Protein AF-A0A3D5NS32-F1 (afdb_monomer)

pLDDT: mean 73.92, std 14.15, range [45.28, 94.0]

Radius of gyration: 27.06 Å; Cα contacts (8 Å, |Δi|>4): 92; chains: 1; bounding box: 46×28×88 Å

Mean predicted aligned error: 14.46 Å

Sequence (117 aa):
MMKKVMVFLLILLFLTPEFLMVSANSAPFIWVNYPSSSMMAIDSDTDIEVLKEDLHFDFSQQTEESFSLGARASAKYEMKNTGDEAEVSSMVFPFFKKMWGEGSDEIEVFVEGEEIP

Solvent-accessible surface area (backbone atoms only — not comparable to full-atom values): 8215 Å² total; per-residue (Å²): 112,68,70,61,52,52,53,50,52,52,53,54,63,72,64,44,75,81,83,64,80,71,82,74,83,72,65,81,83,70,82,63,81,46,80,70,68,57,71,76,50,64,65,88,90,56,54,66,43,78,79,42,79,49,80,44,74,46,54,85,81,58,64,96,85,56,99,60,94,54,58,57,75,48,77,48,73,41,71,42,76,74,53,97,64,93,80,90,82,73,78,52,79,76,79,83,78,71,94,76,72,96,68,86,80,82,82,85,45,66,58,100,84,43,80,55,136

Structure (mmCIF, N/CA/C/O backbone):
data_AF-A0A3D5NS32-F1
#
_entry.id   AF-A0A3D5NS32-F1
#
loop_
_atom_site.group_PDB
_atom_site.id
_atom_site.type_symbol
_atom_site.label_atom_id
_atom_site.label_alt_id
_atom_site.label_comp_id
_atom_site.label_asym_id
_atom_site.label_entity_id
_atom_site.label_seq_id
_atom_site.pdbx_PDB_ins_code
_atom_site.Cartn_x
_atom_site.Cartn_y
_atom_site.Cartn_z
_atom_site.occupancy
_atom_site.B_iso_or_equiv
_atom_site.auth_seq_id
_atom_site.auth_comp_id
_atom_site.auth_asym_id
_atom_site.auth_atom_id
_atom_site.pdbx_PDB_model_num
ATOM 1 N N . MET A 1 1 ? 25.795 14.180 -66.636 1.00 63.09 1 MET A N 1
ATOM 2 C CA . MET A 1 1 ? 25.207 12.839 -66.413 1.00 63.09 1 MET A CA 1
ATOM 3 C C . MET A 1 1 ? 25.659 12.232 -65.083 1.00 63.09 1 MET A C 1
ATOM 5 O O . MET A 1 1 ? 24.808 11.936 -64.260 1.00 63.09 1 MET A O 1
ATOM 9 N N . MET A 1 2 ? 26.968 12.177 -64.805 1.00 72.25 2 MET A N 1
ATOM 10 C CA . MET A 1 2 ? 27.549 11.566 -63.590 1.00 72.25 2 MET A CA 1
ATOM 11 C C . MET A 1 2 ? 27.046 12.148 -62.255 1.00 72.25 2 MET A C 1
ATOM 13 O O . MET A 1 2 ? 26.745 11.394 -61.343 1.00 72.25 2 MET A O 1
ATOM 17 N N . LYS A 1 3 ? 26.854 13.473 -62.152 1.00 74.31 3 LYS A N 1
ATOM 18 C CA . LYS A 1 3 ? 26.301 14.105 -60.935 1.00 74.31 3 LYS A CA 1
ATOM 19 C C . LYS A 1 3 ? 24.875 13.641 -60.607 1.00 74.31 3 LYS A C 1
ATOM 21 O O . LYS A 1 3 ? 24.551 13.458 -59.445 1.00 74.31 3 LYS A O 1
ATOM 26 N N . LYS A 1 4 ? 24.037 13.418 -61.628 1.00 82.50 4 LYS A N 1
ATOM 27 C CA . LYS A 1 4 ? 22.655 12.939 -61.444 1.00 82.50 4 LYS A CA 1
ATOM 28 C C . LYS A 1 4 ? 22.634 11.473 -61.009 1.00 82.50 4 LYS A C 1
ATOM 30 O O . LYS A 1 4 ? 21.850 11.119 -60.143 1.00 82.50 4 LYS A O 1
ATOM 35 N N . VAL A 1 5 ? 23.540 10.659 -61.557 1.00 87.31 5 VAL A N 1
ATOM 36 C CA . VAL A 1 5 ? 23.730 9.256 -61.153 1.00 87.31 5 VAL A CA 1
ATOM 37 C C . VAL A 1 5 ? 24.228 9.168 -59.708 1.00 87.31 5 VAL A C 1
ATOM 39 O O . VAL A 1 5 ? 23.706 8.379 -58.935 1.00 87.31 5 VAL A O 1
ATOM 42 N N . MET A 1 6 ? 25.171 10.026 -59.313 1.00 88.69 6 MET A N 1
ATOM 43 C CA . MET A 1 6 ? 25.682 10.082 -57.940 1.00 88.69 6 MET A CA 1
ATOM 44 C C . MET A 1 6 ? 24.599 10.480 -56.929 1.00 88.69 6 MET A C 1
ATOM 46 O O . MET A 1 6 ? 24.475 9.852 -55.885 1.00 88.69 6 MET A O 1
ATOM 50 N N . VAL A 1 7 ? 23.780 11.486 -57.256 1.00 89.00 7 VAL A N 1
ATOM 51 C CA . VAL A 1 7 ? 22.637 11.886 -56.417 1.00 89.00 7 VAL A CA 1
ATOM 52 C C . VAL A 1 7 ? 21.608 10.759 -56.324 1.00 89.00 7 VAL A C 1
ATOM 54 O O . VAL A 1 7 ? 21.098 10.490 -55.244 1.00 89.00 7 VAL A O 1
ATOM 57 N N . PHE A 1 8 ? 21.345 10.057 -57.427 1.00 90.06 8 PHE A N 1
ATOM 58 C CA . PHE A 1 8 ? 20.426 8.922 -57.440 1.00 90.06 8 PHE A CA 1
ATOM 59 C C . PHE A 1 8 ? 20.927 7.756 -56.573 1.00 90.06 8 PHE A C 1
ATOM 61 O O . PHE A 1 8 ? 20.151 7.183 -55.817 1.00 90.06 8 PHE A O 1
ATOM 68 N N . LEU A 1 9 ? 22.228 7.452 -56.622 1.00 88.00 9 LEU A N 1
ATOM 69 C CA . LEU A 1 9 ? 22.856 6.431 -55.777 1.00 88.00 9 LEU A CA 1
ATOM 70 C C . LEU A 1 9 ? 22.833 6.806 -54.290 1.00 88.00 9 LEU A C 1
ATOM 72 O O . LEU A 1 9 ? 22.579 5.945 -53.455 1.00 88.00 9 LEU A O 1
ATOM 76 N N . LEU A 1 10 ? 23.040 8.085 -53.960 1.00 84.44 10 LEU A N 1
ATOM 77 C CA . LEU A 1 10 ? 22.907 8.590 -52.590 1.00 84.44 10 LEU A CA 1
ATOM 78 C C . LEU A 1 10 ? 21.475 8.429 -52.071 1.00 84.44 10 LEU A C 1
ATOM 80 O O . LEU A 1 10 ? 21.283 7.935 -50.968 1.00 84.44 10 LEU A O 1
ATOM 84 N N . ILE A 1 11 ? 20.470 8.780 -52.876 1.00 84.38 11 ILE A N 1
ATOM 85 C CA . ILE A 1 11 ? 19.059 8.594 -52.509 1.00 84.38 11 ILE A CA 1
ATOM 86 C C . ILE A 1 11 ? 18.749 7.108 -52.285 1.00 84.38 11 ILE A C 1
ATOM 88 O O . ILE A 1 11 ? 18.100 6.768 -51.301 1.00 84.38 11 ILE A O 1
ATOM 92 N N . LEU A 1 12 ? 19.253 6.219 -53.148 1.00 82.00 12 LEU A N 1
ATOM 93 C CA . LEU A 1 12 ? 19.058 4.774 -53.005 1.00 82.00 12 LEU A CA 1
ATOM 94 C C . LEU A 1 12 ? 19.685 4.226 -51.711 1.00 82.00 12 LEU A C 1
ATOM 96 O O . LEU A 1 12 ? 19.090 3.368 -51.068 1.00 82.00 12 LEU A O 1
ATOM 100 N N . LEU A 1 13 ? 20.853 4.747 -51.320 1.00 78.56 13 LEU A N 1
ATOM 101 C CA . LEU A 1 13 ? 21.562 4.370 -50.094 1.00 78.56 13 LEU A CA 1
ATOM 102 C C . LEU A 1 13 ? 20.803 4.793 -48.826 1.00 78.56 13 LEU A C 1
ATOM 104 O O . LEU A 1 13 ? 20.769 4.044 -47.859 1.00 78.56 13 LEU A O 1
ATOM 108 N N . PHE A 1 14 ? 20.157 5.962 -48.829 1.00 72.06 14 PHE A N 1
ATOM 109 C CA . PHE A 1 14 ? 19.337 6.415 -47.695 1.00 72.06 14 PHE A CA 1
ATOM 110 C C . PHE A 1 14 ? 17.939 5.775 -47.649 1.00 72.06 14 PHE A C 1
ATOM 112 O O . PHE A 1 14 ? 17.256 5.879 -46.634 1.00 72.06 14 PHE A O 1
ATOM 119 N N . LEU A 1 15 ? 17.509 5.110 -48.727 1.00 72.38 15 LEU A N 1
ATOM 120 C CA . LEU A 1 15 ? 16.234 4.387 -48.806 1.00 72.38 15 LEU A CA 1
ATOM 121 C C . LEU A 1 15 ? 16.346 2.909 -48.403 1.00 72.38 15 LEU A C 1
ATOM 123 O O . LEU A 1 15 ? 15.331 2.210 -48.395 1.00 72.38 15 LEU A O 1
ATOM 127 N N . THR A 1 16 ? 17.541 2.403 -48.079 1.00 68.94 16 THR A N 1
ATOM 128 C CA . THR A 1 16 ? 17.667 1.022 -47.602 1.00 68.94 16 THR A CA 1
ATOM 129 C C . THR A 1 16 ? 17.069 0.895 -46.196 1.00 68.94 16 THR A C 1
ATOM 131 O O . THR A 1 16 ? 17.437 1.674 -45.312 1.00 68.94 16 THR A O 1
ATOM 134 N N . PRO A 1 17 ? 16.189 -0.092 -45.955 1.00 61.91 17 PRO A N 1
ATOM 135 C CA . PRO A 1 17 ? 15.409 -0.215 -44.719 1.00 61.91 17 PRO A CA 1
ATOM 136 C C . PRO A 1 17 ? 16.249 -0.466 -43.454 1.00 61.91 17 PRO A C 1
ATOM 138 O O . PRO A 1 17 ? 15.726 -0.369 -42.349 1.00 61.91 17 PRO A O 1
ATOM 141 N N . GLU A 1 18 ? 17.548 -0.739 -43.589 1.00 60.34 18 GLU A N 1
ATOM 142 C CA . GLU A 1 18 ? 18.453 -0.985 -42.461 1.00 60.34 18 GLU A CA 1
ATOM 143 C C . GLU A 1 18 ? 18.743 0.268 -41.613 1.00 60.34 18 GLU A C 1
ATOM 145 O O . GLU A 1 18 ? 19.076 0.141 -40.437 1.00 60.34 18 GLU A O 1
ATOM 150 N N . PHE A 1 19 ? 18.549 1.479 -42.153 1.00 55.59 19 PHE A N 1
ATOM 151 C CA . PHE A 1 19 ? 18.749 2.736 -41.408 1.00 55.59 19 PHE A CA 1
ATOM 152 C C . PHE A 1 19 ? 17.517 3.211 -40.623 1.00 55.59 19 PHE A C 1
ATOM 154 O O . PHE A 1 19 ? 17.584 4.223 -39.929 1.00 55.59 19 PHE A O 1
ATOM 161 N N . LEU A 1 20 ? 16.397 2.486 -40.702 1.00 56.72 20 LEU A N 1
ATOM 162 C CA . LEU A 1 20 ? 15.154 2.809 -39.997 1.00 56.72 20 LEU A CA 1
ATOM 163 C C . LEU A 1 20 ? 14.792 1.741 -38.959 1.00 56.72 20 LEU A C 1
ATOM 165 O O . LEU A 1 20 ? 13.616 1.446 -38.751 1.00 56.72 20 LEU A O 1
ATOM 169 N N . MET A 1 21 ? 15.786 1.178 -38.263 1.00 56.25 21 MET A N 1
ATOM 170 C CA . MET A 1 21 ? 15.530 0.485 -36.996 1.00 56.25 21 MET A CA 1
ATOM 171 C C . MET A 1 21 ? 15.145 1.514 -35.925 1.00 56.25 21 MET A C 1
ATOM 173 O O . MET A 1 21 ? 15.927 1.871 -35.048 1.00 56.25 21 MET A O 1
ATOM 177 N N . VAL A 1 22 ? 13.916 2.019 -36.009 1.00 59.47 22 VAL A N 1
ATOM 178 C CA . VAL A 1 22 ? 13.253 2.691 -34.896 1.00 59.47 22 VAL A CA 1
ATOM 179 C C . VAL A 1 22 ? 12.499 1.607 -34.129 1.00 59.47 22 VAL A C 1
ATOM 181 O O . VAL A 1 22 ? 11.491 1.072 -34.587 1.00 59.47 22 VAL A O 1
ATOM 184 N N . SER A 1 23 ? 13.029 1.222 -32.969 1.00 61.19 23 SER A N 1
ATOM 185 C CA . SER A 1 23 ? 12.293 0.385 -32.023 1.00 61.19 23 SER A CA 1
ATOM 186 C C . SER A 1 23 ? 11.347 1.293 -31.253 1.00 61.19 23 SER A C 1
ATOM 188 O O . SER A 1 23 ? 11.716 1.883 -30.239 1.00 61.19 23 SER A O 1
ATOM 190 N N . ALA A 1 24 ? 10.125 1.459 -31.749 1.00 51.91 24 ALA A N 1
ATOM 191 C CA . ALA A 1 24 ? 9.057 1.995 -30.924 1.00 51.91 24 ALA A CA 1
ATOM 192 C C . ALA A 1 24 ? 8.648 0.892 -29.939 1.00 51.91 24 ALA A C 1
ATOM 194 O O . ALA A 1 24 ? 7.778 0.077 -30.240 1.00 51.91 24 ALA A O 1
ATOM 195 N N . ASN A 1 25 ? 9.256 0.865 -28.749 1.00 56.31 25 ASN A N 1
ATOM 196 C CA . ASN A 1 25 ? 8.821 0.024 -27.622 1.00 56.31 25 ASN A CA 1
ATOM 197 C C . ASN A 1 25 ? 7.477 0.517 -27.039 1.00 56.31 25 ASN A C 1
ATOM 199 O O . ASN A 1 25 ? 7.263 0.508 -25.834 1.00 56.31 25 ASN A O 1
ATOM 203 N N . SER A 1 26 ? 6.564 0.966 -27.900 1.00 52.59 26 SER A N 1
ATOM 204 C CA . SER A 1 26 ? 5.197 1.369 -27.580 1.00 52.59 26 SER A CA 1
ATOM 205 C C . SER A 1 26 ? 4.248 0.178 -27.685 1.00 52.59 26 SER A C 1
ATOM 207 O O . SER A 1 26 ? 3.106 0.331 -28.118 1.00 52.59 26 SER A O 1
ATOM 209 N N . ALA A 1 27 ? 4.708 -1.019 -27.297 1.00 58.75 27 ALA A N 1
ATOM 210 C CA . ALA A 1 27 ? 3.766 -2.067 -26.936 1.00 58.75 27 ALA A CA 1
ATOM 211 C C . ALA A 1 27 ? 2.801 -1.454 -25.905 1.00 58.75 27 ALA A C 1
ATOM 213 O O . ALA A 1 27 ? 3.263 -0.720 -25.025 1.00 58.75 27 ALA A O 1
ATOM 214 N N . PRO A 1 28 ? 1.479 -1.649 -26.042 1.00 50.97 28 PRO A N 1
ATOM 215 C CA . PRO A 1 28 ? 0.519 -1.039 -25.137 1.00 50.97 28 PRO A CA 1
ATOM 216 C C . PRO A 1 28 ? 0.922 -1.374 -23.702 1.00 50.97 28 PRO A C 1
ATOM 218 O O . PRO A 1 28 ? 1.036 -2.549 -23.351 1.00 50.97 28 PRO A O 1
ATOM 221 N N . PHE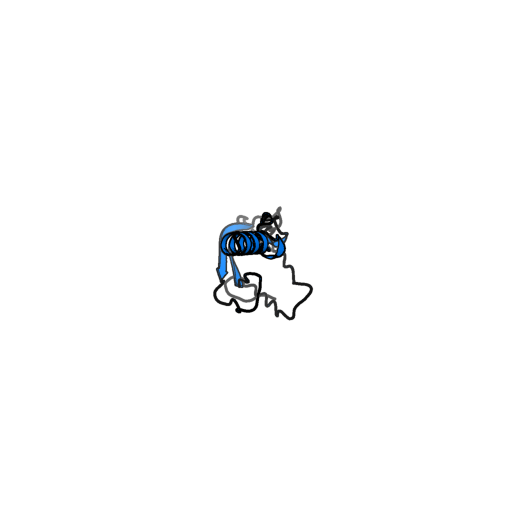 A 1 29 ? 1.170 -0.347 -22.885 1.00 50.06 29 PHE A N 1
ATOM 222 C CA . PHE A 1 29 ? 1.369 -0.538 -21.455 1.00 50.06 29 PHE A CA 1
ATOM 223 C C . PHE A 1 29 ? -0.001 -0.867 -20.865 1.00 50.06 29 PHE A C 1
ATOM 225 O O . PHE A 1 29 ? -0.754 0.004 -20.429 1.00 50.06 29 PHE A O 1
ATOM 232 N N . ILE A 1 30 ? -0.376 -2.139 -20.959 1.00 52.81 30 ILE A N 1
ATOM 233 C CA . ILE A 1 30 ? -1.525 -2.664 -20.246 1.00 52.81 30 ILE A CA 1
ATOM 234 C C . ILE A 1 30 ? -1.083 -2.707 -18.787 1.00 52.81 30 ILE A C 1
ATOM 236 O O . ILE A 1 30 ? -0.265 -3.547 -18.416 1.00 52.81 30 ILE A O 1
ATOM 240 N N . TRP A 1 31 ? -1.614 -1.794 -17.969 1.00 48.31 31 TRP A N 1
ATOM 241 C CA . TRP A 1 31 ? -1.686 -1.993 -16.523 1.00 48.31 31 TRP A CA 1
ATOM 242 C C . TRP A 1 31 ? -2.594 -3.203 -16.303 1.00 48.31 31 TRP A C 1
ATOM 244 O O . TRP A 1 31 ? -3.789 -3.079 -16.045 1.00 48.31 31 TRP A O 1
ATOM 254 N N . VAL A 1 32 ? -2.049 -4.401 -16.505 1.00 49.12 32 VAL A N 1
ATOM 255 C CA . VAL A 1 32 ? -2.656 -5.604 -15.957 1.00 49.12 32 VAL A CA 1
ATOM 256 C C . VAL A 1 32 ? -2.669 -5.328 -14.465 1.00 49.12 32 VAL A C 1
ATOM 258 O O . VAL A 1 32 ? -1.622 -4.973 -13.928 1.00 49.12 32 VAL A O 1
ATOM 261 N N . ASN A 1 33 ? -3.845 -5.383 -13.838 1.00 45.28 33 ASN A N 1
ATOM 262 C CA . ASN A 1 33 ? -3.978 -5.325 -12.387 1.00 45.28 33 ASN A CA 1
ATOM 263 C C . ASN A 1 33 ? -3.039 -6.402 -11.835 1.00 45.28 33 ASN A C 1
ATOM 265 O O . ASN A 1 33 ? -3.353 -7.594 -11.880 1.00 45.28 33 ASN A O 1
ATOM 269 N N . TYR A 1 34 ? -1.820 -6.003 -11.479 1.00 53.03 34 TYR A N 1
ATOM 270 C CA . TYR A 1 34 ? -0.840 -6.923 -10.946 1.00 53.03 34 TYR A CA 1
ATOM 271 C C . TYR A 1 34 ? -1.397 -7.378 -9.600 1.00 53.03 34 TYR A C 1
ATOM 273 O O . TYR A 1 34 ? -2.071 -6.606 -8.934 1.00 53.03 34 TYR A O 1
ATOM 281 N N . PRO A 1 35 ? -1.140 -8.602 -9.139 1.00 48.38 35 PRO A N 1
ATOM 282 C CA . PRO A 1 35 ? -1.667 -9.048 -7.852 1.00 48.38 35 PRO A CA 1
ATOM 283 C C . PRO A 1 35 ? -1.246 -8.161 -6.662 1.00 48.38 35 PRO A C 1
ATOM 285 O O . PRO A 1 35 ? -1.848 -8.245 -5.607 1.00 48.38 35 PRO A O 1
ATOM 288 N N . SER A 1 36 ? -0.243 -7.289 -6.824 1.00 51.50 36 SER A N 1
ATOM 289 C CA . SER A 1 36 ? 0.139 -6.252 -5.855 1.00 51.50 36 SER A CA 1
ATOM 290 C C . SER A 1 36 ? -0.721 -4.978 -5.902 1.00 51.50 36 SER A C 1
ATOM 292 O O . SER A 1 36 ? -0.519 -4.089 -5.085 1.00 51.50 36 SER A O 1
ATOM 294 N N . SER A 1 37 ? -1.623 -4.837 -6.878 1.00 51.06 37 SER A N 1
ATOM 295 C CA . SER A 1 37 ? -2.610 -3.752 -6.962 1.00 51.06 37 SER A CA 1
ATOM 296 C C . SER A 1 37 ? -3.956 -4.127 -6.341 1.00 51.06 37 SER A C 1
ATOM 298 O O . SER A 1 37 ? -4.884 -3.318 -6.367 1.00 51.06 37 SER A O 1
ATOM 300 N N . SER A 1 38 ? -4.086 -5.333 -5.772 1.00 52.69 38 SER A N 1
ATOM 301 C CA . SER A 1 38 ? -5.197 -5.623 -4.872 1.00 52.69 38 SER A CA 1
ATOM 302 C C . SER A 1 38 ? -5.010 -4.822 -3.587 1.00 52.69 38 SER A C 1
ATOM 304 O O . SER A 1 38 ? -3.962 -4.927 -2.948 1.00 52.69 38 SER A O 1
ATOM 306 N N . MET A 1 39 ? -6.032 -4.041 -3.228 1.00 55.50 39 MET A N 1
ATOM 307 C CA . MET A 1 39 ? -6.154 -3.394 -1.921 1.00 55.50 39 MET A CA 1
ATOM 308 C C . MET A 1 39 ? -5.870 -4.398 -0.802 1.00 55.50 39 MET A C 1
ATOM 310 O O . MET A 1 39 ? -6.131 -5.595 -0.962 1.00 55.50 39 MET A O 1
ATOM 314 N N . MET A 1 40 ? -5.340 -3.898 0.317 1.00 60.31 40 MET A N 1
ATOM 315 C CA . MET A 1 40 ? -5.205 -4.668 1.550 1.00 60.31 40 MET A CA 1
ATOM 316 C C . MET A 1 40 ? -6.482 -5.482 1.791 1.00 60.31 40 MET A C 1
ATOM 318 O O . MET A 1 40 ? -7.582 -4.929 1.809 1.00 60.31 40 MET A O 1
ATOM 322 N N . ALA A 1 41 ? -6.333 -6.796 1.941 1.00 61.16 41 ALA A N 1
ATOM 323 C CA . ALA A 1 41 ? -7.448 -7.655 2.294 1.00 61.16 41 ALA A CA 1
ATOM 324 C C . ALA A 1 41 ? -7.566 -7.656 3.819 1.00 61.16 41 ALA A C 1
ATOM 326 O O . ALA A 1 41 ? -6.774 -8.298 4.511 1.00 61.16 41 ALA A O 1
ATOM 327 N N . ILE A 1 42 ? -8.529 -6.891 4.323 1.00 63.81 42 ILE A N 1
ATOM 328 C CA . ILE A 1 42 ? -9.077 -7.084 5.662 1.00 63.81 42 ILE A CA 1
ATOM 329 C C . ILE A 1 42 ? -10.120 -8.207 5.558 1.00 63.81 42 ILE A C 1
ATOM 331 O O . ILE A 1 42 ? -10.801 -8.308 4.532 1.00 63.81 42 ILE A O 1
ATOM 335 N N . ASP A 1 43 ? -10.202 -9.078 6.569 1.00 67.75 43 ASP A N 1
ATOM 336 C CA . ASP A 1 43 ? -11.234 -10.122 6.617 1.00 67.75 43 ASP A CA 1
ATOM 337 C C . ASP A 1 43 ? -12.620 -9.486 6.424 1.00 67.75 43 ASP A C 1
ATOM 339 O O . ASP A 1 43 ? -12.898 -8.432 6.980 1.00 67.75 43 ASP A O 1
ATOM 343 N N . SER A 1 44 ? -13.481 -10.071 5.594 1.00 67.19 44 SER A N 1
ATOM 344 C CA . SER A 1 44 ? -14.786 -9.473 5.290 1.00 67.19 44 SER A CA 1
ATOM 345 C C . SER A 1 44 ? -15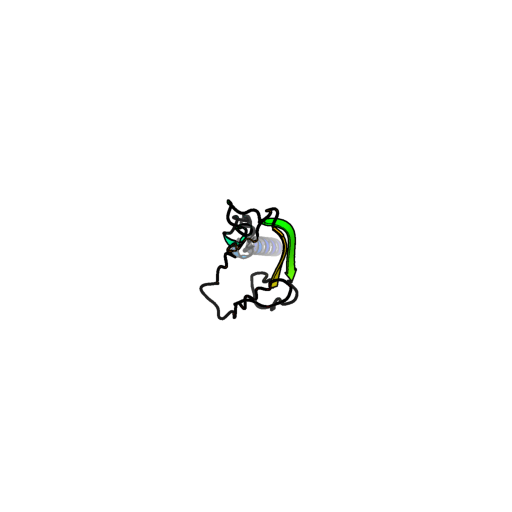.769 -9.536 6.461 1.00 67.19 44 SER A C 1
ATOM 347 O O . SER A 1 44 ? -16.736 -8.778 6.460 1.00 67.19 44 SER A O 1
ATOM 349 N N . ASP A 1 45 ? -15.526 -10.420 7.433 1.00 76.69 45 ASP A N 1
ATOM 350 C CA . ASP A 1 45 ? -16.334 -10.577 8.649 1.00 76.69 45 ASP A CA 1
ATOM 351 C C . ASP A 1 45 ? -15.636 -9.927 9.861 1.00 76.69 45 ASP A C 1
ATOM 353 O O . ASP A 1 45 ? -15.343 -10.589 10.855 1.00 76.69 45 ASP A O 1
ATOM 357 N N . THR A 1 46 ? -15.344 -8.628 9.771 1.00 81.38 46 THR A N 1
ATOM 358 C CA . 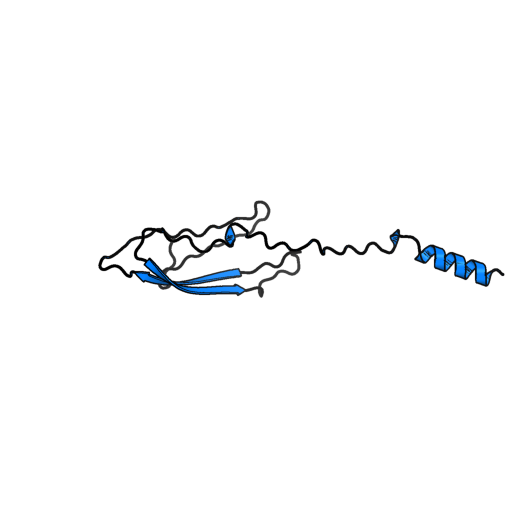THR A 1 46 ? -14.758 -7.836 10.866 1.00 81.38 46 THR A CA 1
ATOM 359 C C . THR A 1 46 ? -15.474 -6.505 11.030 1.00 81.38 46 THR A C 1
ATOM 361 O O . THR A 1 46 ? -15.948 -5.925 10.048 1.00 81.38 46 THR A O 1
ATOM 364 N N . ASP A 1 47 ? -15.499 -5.985 12.256 1.00 87.81 47 ASP A N 1
ATOM 365 C CA . ASP A 1 47 ? -16.016 -4.647 12.541 1.00 87.81 47 ASP A CA 1
ATOM 366 C C . ASP A 1 47 ? -14.939 -3.559 12.331 1.00 87.81 47 ASP A C 1
ATOM 368 O O . ASP A 1 47 ? -15.149 -2.386 12.658 1.00 87.81 47 ASP A O 1
ATOM 372 N N . ILE A 1 48 ? -13.774 -3.908 11.775 1.00 86.62 48 ILE A N 1
ATOM 373 C CA . ILE A 1 48 ? -12.686 -2.973 11.468 1.00 86.62 48 ILE A CA 1
ATOM 374 C C . ILE A 1 48 ? -12.914 -2.287 10.114 1.00 86.62 48 ILE A C 1
ATOM 376 O O . ILE A 1 48 ? -12.870 -2.904 9.052 1.00 86.62 48 ILE A O 1
ATOM 380 N N . GLU A 1 49 ? -13.070 -0.967 10.150 1.00 85.62 49 GLU A N 1
ATOM 381 C CA . GLU A 1 49 ? -13.230 -0.104 8.981 1.00 85.62 49 GLU A CA 1
ATOM 382 C C . GLU A 1 49 ? -11.925 0.644 8.659 1.00 85.62 49 GLU A C 1
ATOM 384 O O . GLU A 1 49 ? -11.284 1.209 9.550 1.00 85.62 49 GLU A O 1
ATOM 389 N N . VAL A 1 50 ? -11.551 0.711 7.374 1.00 85.75 50 VAL A N 1
ATOM 390 C CA . VAL A 1 50 ? -10.483 1.603 6.887 1.00 85.75 50 VAL A CA 1
ATOM 391 C C . VAL A 1 50 ? -11.078 2.977 6.615 1.00 85.75 50 VAL A C 1
ATOM 393 O O . VAL A 1 50 ? -11.811 3.172 5.649 1.00 85.75 50 VAL A O 1
ATOM 396 N N . LEU A 1 51 ? -10.726 3.949 7.449 1.00 89.38 51 LEU A N 1
ATOM 397 C CA . LEU A 1 51 ? -11.186 5.329 7.323 1.00 89.38 51 LEU A CA 1
ATOM 398 C C . LEU A 1 51 ? -10.401 6.100 6.259 1.00 89.38 51 LEU A C 1
ATOM 400 O O . LEU A 1 51 ? -10.952 6.972 5.582 1.00 89.38 51 LEU A O 1
ATOM 404 N N . LYS A 1 52 ? -9.102 5.805 6.128 1.00 87.88 52 LYS A N 1
ATOM 405 C CA . LYS A 1 52 ? -8.205 6.501 5.204 1.00 87.8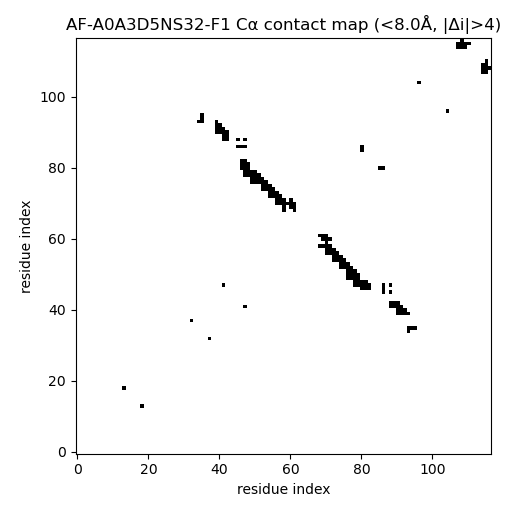8 52 LYS A CA 1
ATOM 406 C C . LYS A 1 52 ? -7.083 5.596 4.713 1.00 87.88 52 LYS A C 1
ATOM 408 O O . LYS A 1 52 ? -6.516 4.833 5.489 1.00 87.88 52 LYS A O 1
ATOM 413 N N . GLU A 1 53 ? -6.720 5.768 3.449 1.00 87.38 53 GLU A N 1
ATOM 414 C CA . GLU A 1 53 ? -5.523 5.205 2.830 1.00 87.38 53 GLU A CA 1
ATOM 415 C C . GLU A 1 53 ? -4.694 6.344 2.220 1.00 87.38 53 GLU A C 1
ATOM 417 O O . GLU A 1 53 ? -5.206 7.147 1.436 1.00 87.38 53 GLU A O 1
ATOM 422 N N . ASP A 1 54 ? -3.412 6.409 2.578 1.00 89.00 54 ASP A N 1
ATOM 423 C CA . ASP A 1 54 ? -2.422 7.291 1.966 1.00 89.00 54 ASP A CA 1
ATOM 424 C C . ASP A 1 54 ? -1.297 6.438 1.362 1.00 89.00 54 ASP A C 1
ATOM 426 O O . ASP A 1 54 ? -0.508 5.822 2.085 1.00 89.00 54 ASP A O 1
ATOM 430 N N . LEU A 1 55 ? -1.201 6.423 0.030 1.00 87.75 55 LEU A N 1
ATOM 431 C CA . LEU A 1 55 ? -0.137 5.737 -0.707 1.00 87.75 55 LEU A CA 1
ATOM 432 C C . LEU A 1 55 ? 0.921 6.740 -1.180 1.00 87.75 55 LEU A C 1
ATOM 434 O O . LEU A 1 55 ? 0.601 7.754 -1.804 1.00 87.75 55 LEU A O 1
ATOM 438 N N . HIS A 1 56 ? 2.190 6.441 -0.918 1.00 89.25 56 HIS A N 1
ATOM 439 C CA . HIS A 1 56 ? 3.330 7.256 -1.323 1.00 89.25 56 HIS A CA 1
ATOM 440 C C . HIS A 1 56 ? 4.339 6.422 -2.114 1.00 89.25 56 HIS A C 1
ATOM 442 O O . HIS A 1 56 ? 4.764 5.359 -1.670 1.00 89.25 56 HIS A O 1
ATOM 448 N N . PHE A 1 57 ? 4.745 6.933 -3.275 1.00 86.50 57 PHE A N 1
ATOM 449 C CA . PHE A 1 57 ? 5.748 6.313 -4.137 1.00 86.50 57 PHE A CA 1
ATOM 450 C C . PHE A 1 57 ? 6.915 7.281 -4.312 1.00 86.50 57 PHE A C 1
ATOM 452 O O . PHE A 1 57 ? 6.786 8.298 -4.997 1.00 86.50 57 PHE A O 1
ATOM 459 N N . ASP A 1 58 ? 8.044 6.966 -3.686 1.00 87.81 58 ASP A N 1
ATOM 460 C CA . ASP A 1 58 ? 9.263 7.762 -3.764 1.00 87.81 58 ASP A CA 1
ATOM 461 C C . ASP A 1 58 ? 10.191 7.213 -4.857 1.00 87.81 58 ASP A C 1
ATOM 463 O O . ASP A 1 58 ? 10.768 6.132 -4.731 1.00 87.81 58 ASP A O 1
ATOM 467 N N . PHE A 1 59 ? 10.334 7.982 -5.936 1.00 85.06 59 PHE A N 1
ATOM 468 C CA . PHE A 1 59 ? 11.196 7.675 -7.082 1.00 85.06 59 PHE A CA 1
ATOM 469 C C . PHE A 1 59 ? 12.594 8.311 -6.974 1.00 85.06 59 PHE A C 1
ATOM 471 O O . PHE A 1 59 ? 13.398 8.185 -7.896 1.00 85.06 59 PHE A O 1
ATOM 478 N N . SER A 1 60 ? 12.903 9.017 -5.880 1.00 85.12 60 SER A N 1
ATOM 479 C CA . SER A 1 60 ? 14.159 9.769 -5.731 1.00 85.12 60 SER A CA 1
ATOM 480 C C . SER A 1 60 ? 15.403 8.883 -5.632 1.00 85.12 60 SER A C 1
ATOM 482 O O . SER A 1 60 ? 16.500 9.331 -5.956 1.00 85.12 60 SER A O 1
ATOM 484 N N . GLN A 1 61 ? 15.241 7.621 -5.227 1.00 73.62 61 GLN A N 1
ATOM 485 C CA . GLN A 1 61 ? 16.341 6.668 -5.051 1.00 73.62 61 GLN A CA 1
ATOM 486 C C . GLN A 1 61 ? 16.671 5.860 -6.316 1.00 73.62 61 GLN A C 1
ATOM 488 O O . GLN A 1 61 ? 17.297 4.804 -6.236 1.00 73.62 61 GLN A O 1
ATOM 493 N N . GLN A 1 62 ? 16.242 6.314 -7.495 1.00 67.56 62 GLN A N 1
ATOM 494 C CA . GLN A 1 62 ? 16.516 5.597 -8.733 1.00 67.56 62 GLN A CA 1
ATOM 495 C C . GLN A 1 62 ? 18.023 5.572 -9.035 1.00 67.56 62 GLN A C 1
ATOM 497 O O . GLN A 1 62 ? 18.670 6.612 -9.142 1.00 67.56 62 GLN A O 1
ATOM 502 N N . THR A 1 63 ? 18.581 4.376 -9.219 1.00 60.06 63 THR A N 1
ATOM 503 C CA . THR A 1 63 ? 19.930 4.208 -9.765 1.00 60.06 63 THR A CA 1
ATOM 504 C C . THR A 1 63 ? 19.878 4.284 -11.292 1.00 60.06 63 THR A C 1
ATOM 506 O O . THR A 1 63 ? 18.951 3.768 -11.921 1.00 60.06 63 THR A O 1
ATOM 509 N N . GLU A 1 64 ? 20.868 4.936 -11.909 1.00 59.59 64 GLU A N 1
ATOM 510 C CA . GLU A 1 64 ? 20.877 5.225 -13.356 1.00 59.59 64 GLU A CA 1
ATOM 511 C C . GLU A 1 64 ? 20.939 3.977 -14.261 1.00 59.59 64 GLU A C 1
ATOM 513 O O . GLU A 1 64 ? 20.777 4.076 -15.475 1.00 59.59 64 GLU A O 1
ATOM 518 N N . GLU A 1 65 ? 21.141 2.788 -13.693 1.00 60.91 65 GLU A N 1
ATOM 519 C CA . GLU A 1 65 ? 21.411 1.554 -14.441 1.00 60.91 65 GLU A CA 1
ATOM 520 C C . GLU A 1 65 ? 20.167 0.693 -14.731 1.00 60.91 65 GLU A C 1
ATOM 522 O O . GLU A 1 65 ? 20.267 -0.340 -15.395 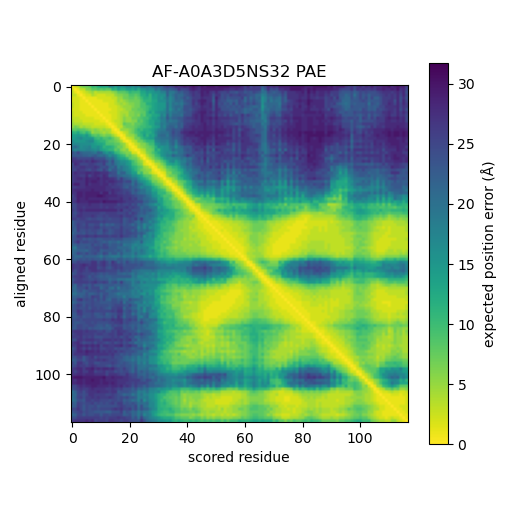1.00 60.91 65 GLU A O 1
ATOM 527 N N . SER A 1 66 ? 18.978 1.085 -14.259 1.00 62.91 66 SER A N 1
ATOM 528 C CA . SER A 1 66 ? 17.760 0.282 -14.431 1.00 62.91 66 SER A CA 1
ATOM 529 C C . SER A 1 66 ? 16.905 0.741 -15.617 1.00 62.91 66 SER A C 1
ATOM 531 O O . SER A 1 66 ? 16.440 1.878 -15.672 1.00 62.91 66 SER A O 1
ATOM 533 N N . PHE A 1 67 ? 16.580 -0.192 -16.519 1.00 68.44 67 PHE A N 1
ATOM 534 C CA . PHE A 1 67 ? 15.609 0.009 -17.609 1.00 68.44 67 PHE A CA 1
ATOM 535 C C . PHE A 1 67 ? 14.144 0.090 -17.129 1.00 68.44 67 PHE A C 1
ATOM 537 O O . PHE A 1 67 ? 13.239 0.278 -17.943 1.00 68.44 67 PHE A O 1
ATOM 544 N N . SER A 1 68 ? 13.892 -0.060 -15.822 1.00 67.56 68 SER A N 1
ATOM 545 C CA . SER A 1 68 ? 12.581 0.130 -15.191 1.00 67.56 68 SER A CA 1
ATOM 546 C C . SER A 1 68 ? 12.664 1.119 -14.029 1.00 67.56 68 SER A C 1
ATOM 548 O O . SER A 1 68 ? 13.572 1.009 -13.202 1.00 67.56 68 SER A O 1
ATOM 550 N N . LEU A 1 69 ? 11.683 2.018 -13.924 1.00 70.75 69 LEU A N 1
ATOM 551 C CA . LEU A 1 69 ? 11.500 2.890 -12.761 1.00 70.75 69 LEU A CA 1
ATOM 552 C C . LEU A 1 69 ? 11.255 2.037 -11.507 1.00 70.75 69 LEU A C 1
ATOM 554 O O . LEU A 1 69 ? 10.310 1.251 -11.466 1.00 70.75 69 LEU A O 1
ATOM 558 N N . GLY A 1 70 ? 12.124 2.182 -10.509 1.00 75.62 70 GLY A N 1
ATOM 559 C CA . GLY A 1 70 ? 11.906 1.667 -9.159 1.00 75.62 70 GLY A CA 1
ATOM 560 C C . GLY A 1 70 ? 11.395 2.784 -8.254 1.00 75.62 70 GLY A C 1
ATOM 561 O O . GLY A 1 70 ? 11.771 3.940 -8.442 1.00 75.62 70 GLY A O 1
ATOM 562 N N . ALA A 1 71 ? 10.553 2.440 -7.284 1.00 79.81 71 ALA A N 1
ATOM 563 C CA . ALA A 1 71 ? 10.113 3.359 -6.242 1.00 79.81 71 ALA A CA 1
ATOM 564 C C . ALA A 1 71 ? 10.143 2.666 -4.884 1.00 79.81 71 ALA A C 1
ATOM 566 O O . ALA A 1 71 ? 9.792 1.486 -4.790 1.00 79.81 71 ALA A O 1
ATOM 567 N N . ARG A 1 72 ? 10.488 3.412 -3.832 1.00 84.12 72 ARG A N 1
ATOM 568 C CA . ARG A 1 72 ? 10.153 3.010 -2.466 1.00 84.12 72 ARG A CA 1
ATOM 569 C C . ARG A 1 72 ? 8.667 3.289 -2.265 1.00 84.12 72 ARG A C 1
ATOM 571 O O . ARG A 1 72 ? 8.234 4.435 -2.370 1.00 84.12 72 ARG A O 1
ATOM 578 N N . ALA A 1 73 ? 7.892 2.240 -2.022 1.00 84.00 73 ALA A N 1
ATOM 579 C CA . ALA A 1 73 ? 6.467 2.354 -1.753 1.00 84.00 73 ALA A CA 1
ATOM 580 C C . ALA A 1 73 ? 6.217 2.383 -0.241 1.00 84.00 73 ALA A C 1
ATOM 582 O O . ALA A 1 73 ? 6.767 1.572 0.502 1.00 84.00 73 ALA A O 1
ATOM 583 N N . SER A 1 74 ? 5.366 3.301 0.201 1.00 88.56 74 SER A N 1
ATOM 584 C CA . SER A 1 74 ? 4.861 3.374 1.569 1.00 88.56 74 SER A CA 1
ATOM 585 C C . SER A 1 74 ? 3.345 3.500 1.539 1.00 88.56 74 SER A C 1
ATOM 587 O O . SER A 1 74 ? 2.796 4.229 0.714 1.00 88.56 74 SER A O 1
ATOM 589 N N . ALA A 1 75 ? 2.673 2.806 2.449 1.00 87.94 75 ALA A N 1
ATOM 590 C CA . ALA A 1 75 ? 1.233 2.885 2.623 1.00 87.94 75 ALA A CA 1
ATOM 591 C C . ALA A 1 75 ? 0.926 3.165 4.093 1.00 87.94 75 ALA A C 1
ATOM 593 O O . ALA A 1 75 ? 1.493 2.522 4.978 1.00 87.94 75 ALA A O 1
ATOM 594 N N . LYS A 1 76 ? 0.048 4.132 4.351 1.00 90.81 76 LYS A N 1
ATOM 595 C CA . LYS A 1 76 ? -0.446 4.449 5.690 1.00 90.81 76 LYS A CA 1
ATOM 596 C C . LYS A 1 76 ? -1.958 4.320 5.700 1.00 90.81 76 LYS A C 1
ATOM 598 O O . LYS A 1 76 ? -2.634 4.890 4.848 1.00 90.81 76 LYS A O 1
ATOM 603 N N . TYR A 1 77 ? -2.463 3.620 6.703 1.00 88.19 77 TYR A N 1
ATOM 604 C CA . TYR A 1 77 ? -3.884 3.384 6.874 1.00 88.19 77 TYR A CA 1
ATOM 605 C C . TYR A 1 77 ? -4.341 3.939 8.214 1.00 88.19 77 TYR A C 1
ATOM 607 O O . TYR A 1 77 ? -3.656 3.782 9.224 1.00 88.19 77 TYR A O 1
ATOM 615 N N . GLU A 1 78 ? -5.494 4.593 8.211 1.00 90.69 78 GLU A N 1
ATOM 616 C CA . GLU A 1 78 ? -6.227 4.939 9.424 1.00 90.69 78 GLU A CA 1
ATOM 617 C C . GLU A 1 78 ? -7.399 3.975 9.530 1.00 90.69 78 GLU A C 1
ATOM 619 O O . GLU A 1 78 ? -8.198 3.870 8.596 1.00 90.69 78 GLU A O 1
ATOM 624 N N . MET A 1 79 ? -7.477 3.246 10.638 1.00 88.31 79 MET A N 1
ATOM 625 C CA . MET A 1 79 ? -8.473 2.199 10.833 1.00 88.31 79 MET A CA 1
ATOM 626 C C . MET A 1 79 ? -9.206 2.392 12.149 1.00 88.31 79 MET A C 1
ATOM 628 O O . MET A 1 79 ? -8.674 2.974 13.097 1.00 88.31 79 MET A O 1
ATOM 632 N N . LYS A 1 80 ? -10.434 1.887 12.210 1.00 89.75 80 LYS A N 1
ATOM 633 C CA . LYS A 1 80 ? -11.271 1.972 13.398 1.00 89.75 80 LYS A CA 1
ATOM 634 C C . LYS A 1 80 ? -12.060 0.688 13.584 1.00 89.75 80 LYS A C 1
ATOM 636 O O . LYS A 1 80 ? -12.759 0.260 12.678 1.00 89.75 80 LYS A O 1
ATOM 641 N N . ASN A 1 81 ? -12.015 0.141 14.794 1.00 91.88 81 ASN A N 1
ATOM 642 C CA . ASN A 1 81 ? -12.989 -0.850 15.225 1.00 91.88 81 ASN A CA 1
ATOM 643 C C . ASN A 1 81 ? -14.338 -0.152 15.484 1.00 91.88 81 ASN A C 1
ATOM 645 O O . ASN A 1 81 ? -14.423 0.780 16.293 1.00 91.88 81 ASN A O 1
ATOM 649 N N . THR A 1 82 ? -15.361 -0.554 14.740 1.00 91.75 82 THR A N 1
ATOM 650 C CA . THR A 1 82 ? -16.728 -0.027 14.825 1.00 91.75 82 THR A CA 1
ATOM 651 C C . THR A 1 82 ? -17.630 -0.842 15.751 1.00 91.75 82 THR A C 1
ATOM 653 O O . THR A 1 82 ? -18.717 -0.367 16.084 1.00 91.75 82 THR A O 1
ATOM 656 N N . GLY A 1 83 ? -17.165 -2.008 16.201 1.00 90.19 83 GLY A N 1
ATOM 657 C CA . GLY A 1 83 ? -17.850 -2.879 17.142 1.00 90.19 83 GLY A CA 1
ATOM 658 C C . GLY A 1 83 ? -17.725 -2.408 18.591 1.00 90.19 83 GLY A C 1
ATOM 659 O O . GLY A 1 83 ? -16.907 -1.554 18.945 1.00 90.19 83 GLY A O 1
ATOM 660 N N . ASP A 1 84 ? -18.556 -2.993 19.450 1.00 92.38 84 ASP A N 1
ATOM 661 C CA . ASP A 1 84 ? -18.599 -2.676 20.882 1.00 92.38 84 ASP A CA 1
ATOM 662 C C . ASP A 1 84 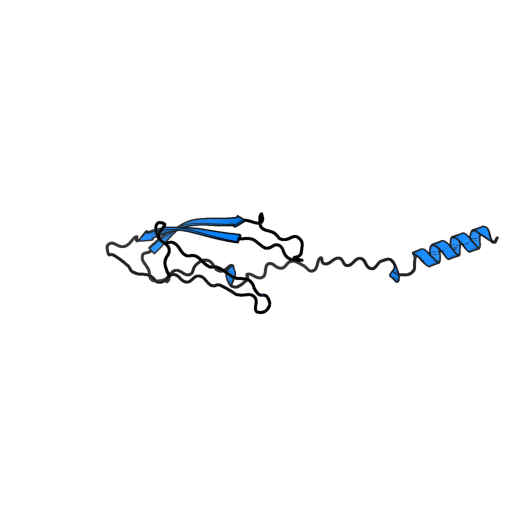? -17.548 -3.456 21.702 1.00 92.38 84 ASP A C 1
ATOM 664 O O . ASP A 1 84 ? -17.329 -3.167 22.882 1.00 92.38 84 ASP A O 1
ATOM 668 N N . GLU A 1 85 ? -16.890 -4.445 21.090 1.00 92.25 85 GLU A N 1
ATOM 669 C CA . GLU A 1 85 ? -15.902 -5.320 21.725 1.00 92.25 85 GLU A CA 1
ATOM 670 C C . GLU A 1 85 ? -14.520 -5.172 21.083 1.00 92.25 85 GLU A C 1
ATOM 672 O O . GLU A 1 85 ? -14.377 -4.758 19.934 1.00 92.25 85 GLU A O 1
ATOM 677 N N . ALA A 1 86 ? -13.470 -5.510 21.836 1.00 88.19 86 ALA A N 1
ATOM 678 C CA . ALA A 1 86 ? -12.119 -5.537 21.293 1.00 88.19 86 ALA A CA 1
ATOM 679 C C . ALA A 1 86 ? -11.970 -6.704 20.307 1.00 88.19 86 ALA A C 1
ATOM 681 O O . ALA A 1 86 ? -12.203 -7.856 20.669 1.00 88.19 86 ALA A O 1
ATOM 682 N N . GLU A 1 87 ? -11.524 -6.400 19.091 1.00 82.81 87 GLU A N 1
ATOM 683 C CA . GLU A 1 87 ? -11.361 -7.371 18.015 1.00 82.81 87 GLU A CA 1
ATOM 684 C C . GLU A 1 87 ? -9.886 -7.523 17.623 1.00 82.81 87 GLU A C 1
ATOM 686 O O . GLU A 1 87 ? -9.115 -6.561 17.635 1.00 82.81 8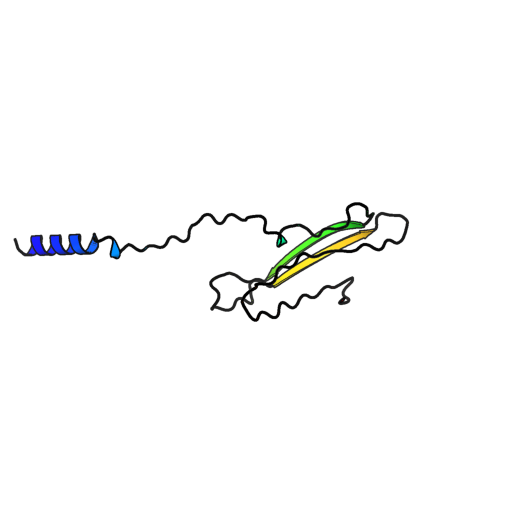7 GLU A O 1
ATOM 691 N N . VAL A 1 88 ? -9.493 -8.748 17.271 1.00 82.62 88 VAL A N 1
ATOM 692 C CA . VAL A 1 88 ? -8.178 -9.061 16.703 1.00 82.62 88 VAL A CA 1
ATOM 693 C C . VAL A 1 88 ? -8.395 -9.567 15.285 1.00 82.62 88 VAL A C 1
ATOM 695 O O . VAL A 1 88 ? -8.989 -10.625 15.100 1.00 82.62 88 VAL A O 1
ATOM 698 N N . SER A 1 89 ? -7.873 -8.840 14.299 1.00 77.12 89 SER A N 1
ATOM 699 C CA . SER A 1 89 ? -7.947 -9.218 12.886 1.00 77.12 89 SER A CA 1
ATOM 700 C C . SER A 1 89 ? -6.555 -9.386 12.286 1.00 77.12 89 SER A C 1
ATOM 702 O O . SER A 1 89 ? -5.594 -8.733 12.701 1.00 77.12 89 SER A O 1
ATOM 704 N N . SER A 1 90 ? -6.442 -10.295 11.319 1.00 74.81 90 SER A N 1
ATOM 705 C CA . SER A 1 90 ? -5.204 -10.526 10.573 1.00 74.81 90 SER A CA 1
ATOM 706 C C . SER A 1 90 ? -5.216 -9.699 9.294 1.00 74.81 90 SER A C 1
ATOM 708 O O . SER A 1 90 ?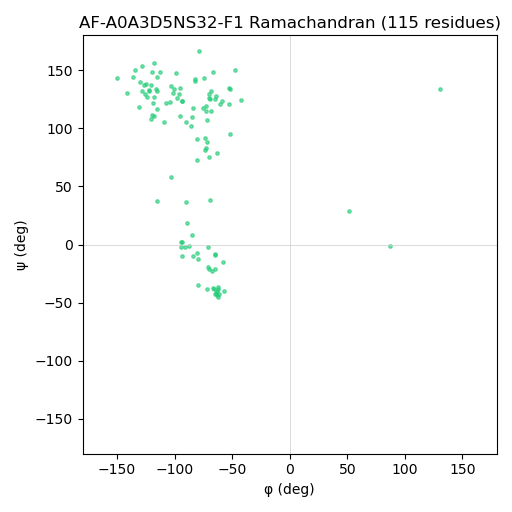 -6.107 -9.858 8.465 1.00 74.81 90 SER A O 1
ATOM 710 N N . MET A 1 91 ? -4.202 -8.856 9.107 1.00 74.88 91 MET A N 1
ATOM 711 C CA . MET A 1 91 ? -4.015 -8.092 7.871 1.00 74.88 91 MET A CA 1
ATOM 712 C C . MET A 1 91 ? -2.957 -8.755 7.002 1.00 74.88 91 MET A C 1
ATOM 714 O O . MET A 1 91 ? -1.886 -9.127 7.484 1.00 74.88 91 MET A O 1
ATOM 718 N N . VAL A 1 92 ? -3.251 -8.891 5.709 1.00 74.75 92 VAL A N 1
ATOM 719 C CA . VAL A 1 92 ? -2.334 -9.514 4.752 1.00 74.75 92 VAL A CA 1
ATOM 720 C C . VAL A 1 92 ? -1.936 -8.509 3.681 1.00 74.75 92 VAL A C 1
ATOM 722 O O . VAL A 1 92 ? -2.781 -7.936 2.993 1.00 74.75 92 VAL A O 1
ATOM 725 N N . PHE A 1 93 ? -0.624 -8.353 3.505 1.00 74.81 93 PHE A N 1
ATOM 726 C CA . PHE A 1 93 ? -0.023 -7.532 2.461 1.00 74.81 93 PHE A CA 1
ATOM 727 C C . PHE A 1 93 ? 0.628 -8.440 1.413 1.00 74.81 93 PHE A C 1
ATOM 729 O O . PHE A 1 93 ? 1.677 -9.033 1.680 1.00 74.81 93 PHE A O 1
ATOM 736 N N . PRO A 1 94 ? 0.026 -8.603 0.223 1.00 71.56 94 PRO A N 1
ATOM 737 C CA . PRO A 1 94 ? 0.616 -9.433 -0.815 1.00 71.56 94 PRO A CA 1
ATOM 738 C C . PRO A 1 94 ? 1.890 -8.772 -1.357 1.00 71.56 94 PRO A C 1
ATOM 740 O O . PRO A 1 94 ? 1.843 -7.721 -1.995 1.00 71.56 94 PRO A O 1
ATOM 743 N N . PHE A 1 95 ? 3.036 -9.416 -1.136 1.00 73.81 95 PHE A N 1
ATOM 744 C CA . PHE A 1 95 ? 4.331 -8.979 -1.650 1.00 73.81 95 PHE A CA 1
ATOM 745 C C . PHE A 1 95 ? 4.914 -10.007 -2.624 1.00 73.81 95 PHE A C 1
ATOM 747 O O . PHE A 1 95 ? 4.952 -11.205 -2.343 1.00 73.81 95 PHE A O 1
ATOM 754 N N . PHE A 1 96 ? 5.410 -9.531 -3.769 1.00 70.25 96 PHE A N 1
ATOM 755 C CA . PHE A 1 96 ? 6.036 -10.369 -4.790 1.00 70.25 96 PHE A CA 1
ATOM 756 C C . PHE A 1 96 ? 7.489 -9.959 -4.984 1.00 70.25 96 PHE A C 1
ATOM 758 O O . PHE A 1 96 ? 7.785 -8.907 -5.549 1.00 70.25 96 PHE A O 1
ATOM 765 N N . LYS A 1 97 ? 8.398 -10.836 -4.563 1.00 69.06 97 LYS A N 1
ATOM 766 C CA . LYS A 1 97 ? 9.831 -10.665 -4.786 1.00 69.06 97 LYS A CA 1
ATOM 767 C C . LYS A 1 97 ? 10.197 -10.947 -6.244 1.00 69.06 97 LYS A C 1
ATOM 769 O O . LYS A 1 97 ? 9.680 -11.883 -6.863 1.00 69.06 97 LYS A O 1
ATOM 774 N N . LYS A 1 98 ? 11.148 -10.187 -6.795 1.00 66.06 98 LYS A N 1
ATOM 775 C CA . LYS A 1 98 ? 11.777 -10.544 -8.076 1.00 66.06 98 LYS A CA 1
ATOM 776 C C . LYS A 1 98 ? 12.548 -11.858 -7.914 1.00 66.06 98 LYS A C 1
ATOM 778 O O . LYS A 1 98 ? 13.397 -11.974 -7.040 1.00 66.06 98 LYS A O 1
ATOM 783 N N . MET A 1 99 ? 12.296 -12.832 -8.794 1.00 61.53 99 MET A N 1
ATOM 784 C CA . MET A 1 99 ? 13.029 -14.111 -8.784 1.00 61.53 99 MET A CA 1
ATOM 785 C C . MET A 1 99 ? 14.526 -13.970 -9.108 1.00 61.53 99 MET A C 1
ATOM 787 O O . MET A 1 99 ? 15.302 -14.855 -8.766 1.00 61.53 99 MET A O 1
ATOM 791 N N . TRP A 1 100 ? 14.932 -12.881 -9.769 1.00 57.19 100 TRP A N 1
ATOM 792 C CA . TRP A 1 100 ? 16.305 -12.657 -10.221 1.00 57.19 100 TRP A CA 1
ATOM 793 C C . TRP A 1 100 ? 16.768 -11.259 -9.792 1.00 57.19 100 TRP A C 1
ATOM 795 O O . TRP A 1 100 ? 16.170 -10.264 -10.206 1.00 57.19 100 TRP A O 1
ATOM 805 N N . GLY A 1 101 ? 17.816 -11.196 -8.965 1.00 58.56 101 GLY A N 1
ATOM 806 C CA . GLY A 1 101 ? 18.416 -9.960 -8.449 1.00 58.56 101 GLY A CA 1
ATOM 807 C C . GLY A 1 101 ? 18.609 -9.982 -6.929 1.00 58.56 101 GLY A C 1
ATOM 808 O O . GLY A 1 101 ? 17.708 -10.365 -6.186 1.00 58.56 101 GLY A O 1
ATOM 809 N N . GLU A 1 102 ? 19.787 -9.562 -6.464 1.00 52.47 102 GLU A N 1
ATOM 810 C CA . GLU A 1 102 ? 20.079 -9.327 -5.045 1.00 52.47 102 GLU A CA 1
ATOM 811 C C . GLU A 1 102 ? 19.526 -7.956 -4.630 1.00 52.47 102 GLU A C 1
ATOM 813 O O . GLU A 1 102 ? 20.255 -6.982 -4.482 1.00 52.47 102 GLU A O 1
ATOM 818 N N . GLY A 1 103 ? 18.203 -7.860 -4.514 1.00 56.59 103 GLY A N 1
ATOM 819 C CA . GLY A 1 103 ? 17.559 -6.780 -3.773 1.00 56.59 103 GLY A CA 1
ATOM 820 C C . GLY A 1 103 ? 17.310 -7.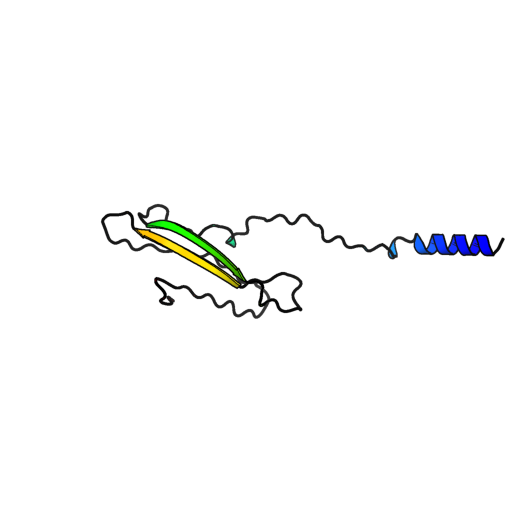240 -2.340 1.00 56.59 103 GLY A C 1
ATOM 821 O O . GLY A 1 103 ? 16.661 -8.275 -2.124 1.00 56.59 103 GLY A O 1
ATOM 822 N N . SER A 1 104 ? 17.830 -6.502 -1.358 1.00 56.84 104 SER A N 1
ATOM 823 C CA . SER A 1 104 ? 17.293 -6.537 0.001 1.00 56.84 104 SER A CA 1
ATOM 824 C C . SER A 1 104 ? 15.947 -5.821 -0.039 1.00 56.84 104 SER A C 1
ATOM 826 O O . SER A 1 104 ? 15.867 -4.604 0.101 1.00 56.84 104 SER A O 1
ATOM 828 N N . ASP A 1 105 ? 14.891 -6.575 -0.326 1.00 64.62 105 ASP A N 1
ATOM 829 C CA . ASP A 1 105 ? 13.530 -6.085 -0.156 1.00 64.62 105 ASP A CA 1
ATOM 830 C C . ASP A 1 105 ? 13.255 -6.051 1.354 1.00 64.62 105 ASP A C 1
ATOM 832 O O . ASP A 1 105 ? 12.741 -7.012 1.926 1.00 64.62 105 ASP A O 1
ATOM 836 N N . GLU A 1 106 ? 13.713 -4.990 2.016 1.00 74.00 106 GLU A N 1
ATOM 837 C CA . GLU A 1 106 ? 13.360 -4.706 3.404 1.00 74.00 106 GLU A CA 1
ATOM 838 C C . GLU A 1 106 ? 11.906 -4.231 3.426 1.00 74.00 106 GLU A C 1
ATOM 840 O O . GLU A 1 106 ? 11.548 -3.219 2.818 1.00 74.00 106 GLU A O 1
ATOM 845 N N . ILE A 1 107 ? 11.053 -5.026 4.070 1.00 80.88 107 ILE A N 1
ATOM 846 C CA . ILE A 1 107 ? 9.656 -4.697 4.331 1.00 80.88 107 ILE A CA 1
ATOM 847 C C . ILE A 1 107 ? 9.569 -4.409 5.819 1.00 80.88 107 ILE A C 1
ATOM 849 O O . ILE A 1 107 ? 9.893 -5.268 6.631 1.00 80.88 107 ILE A O 1
ATOM 853 N N . GLU A 1 108 ? 9.117 -3.208 6.147 1.00 88.81 108 GLU A N 1
ATOM 854 C CA . GLU A 1 108 ? 8.894 -2.763 7.516 1.00 88.81 108 GLU A CA 1
ATOM 855 C C . GLU A 1 108 ? 7.394 -2.507 7.684 1.00 88.81 108 GLU A C 1
ATOM 857 O O . GLU A 1 108 ? 6.770 -1.854 6.836 1.00 88.81 108 GLU A O 1
ATOM 862 N N . VAL A 1 109 ? 6.805 -3.019 8.763 1.00 87.50 109 VAL A N 1
ATOM 863 C CA . VAL A 1 109 ? 5.390 -2.810 9.090 1.00 87.50 109 VAL A CA 1
ATOM 864 C C . VAL A 1 109 ? 5.306 -2.175 10.467 1.00 87.50 109 VAL A C 1
ATOM 866 O O . VAL A 1 109 ? 5.954 -2.627 11.404 1.00 87.50 109 VAL A O 1
ATOM 869 N N . PHE A 1 110 ? 4.494 -1.126 10.589 1.00 91.00 110 PHE A N 1
ATOM 870 C CA . PHE A 1 110 ? 4.339 -0.374 11.829 1.00 91.00 110 PHE A CA 1
ATOM 871 C C . PHE A 1 110 ? 2.871 -0.306 12.243 1.00 91.00 110 PHE A C 1
ATOM 873 O O . PHE A 1 110 ? 2.006 -0.022 11.411 1.00 91.00 110 PHE A O 1
ATOM 880 N N . VAL A 1 111 ? 2.601 -0.484 13.535 1.00 89.62 111 VAL A N 1
ATOM 881 C CA . VAL A 1 111 ? 1.290 -0.264 14.161 1.00 89.62 111 VAL A CA 1
ATOM 882 C C . VAL A 1 111 ? 1.457 0.825 15.209 1.00 89.62 111 VAL A C 1
ATOM 884 O O . VAL A 1 111 ? 2.297 0.706 16.092 1.00 89.62 111 VAL A O 1
ATOM 887 N N . GLU A 1 112 ? 0.707 1.924 15.082 1.00 91.06 112 GLU A N 1
ATOM 888 C CA . GLU A 1 112 ? 0.813 3.087 15.986 1.00 91.06 112 GLU A CA 1
ATOM 889 C C . GLU A 1 112 ? 2.255 3.623 16.160 1.00 91.06 112 GLU A C 1
ATOM 891 O O . GLU A 1 112 ? 2.610 4.214 17.177 1.00 91.06 112 GLU A O 1
ATOM 896 N N . GLY A 1 113 ? 3.096 3.444 15.135 1.00 91.12 113 GLY A N 1
ATOM 897 C CA . GLY A 1 113 ? 4.500 3.864 15.131 1.00 91.12 113 GLY A CA 1
ATOM 898 C C . GLY A 1 113 ? 5.489 2.845 15.707 1.00 91.12 113 GLY A C 1
ATOM 899 O O . GLY A 1 113 ? 6.689 3.110 15.670 1.00 91.12 113 GLY A O 1
ATOM 900 N N . GLU A 1 114 ? 5.026 1.691 16.187 1.00 94.00 114 GLU A N 1
ATOM 901 C CA . GLU A 1 114 ? 5.879 0.588 16.634 1.00 94.00 114 GLU A CA 1
ATOM 902 C C . GLU A 1 114 ? 6.049 -0.449 15.521 1.00 94.00 114 GLU A C 1
ATOM 904 O O . GLU A 1 114 ? 5.069 -0.887 14.920 1.00 94.00 114 GLU A O 1
ATOM 909 N N . GLU A 1 115 ? 7.296 -0.827 15.230 1.00 92.00 115 GLU A N 1
ATOM 910 C CA . GLU A 1 115 ? 7.611 -1.863 14.243 1.00 92.00 115 GLU A CA 1
ATOM 911 C C . GLU A 1 115 ? 7.150 -3.234 14.751 1.00 92.00 115 GLU A C 1
ATOM 913 O O . GLU A 1 115 ? 7.428 -3.605 15.897 1.00 92.00 115 GLU A O 1
ATOM 918 N N . ILE A 1 116 ? 6.453 -3.985 13.898 1.00 87.12 116 ILE A N 1
ATOM 919 C CA . ILE A 1 116 ? 5.985 -5.341 14.193 1.00 87.12 116 ILE A CA 1
ATOM 920 C C . ILE A 1 116 ? 6.702 -6.377 13.307 1.00 87.12 116 ILE A C 1
ATOM 922 O O . ILE A 1 116 ? 7.073 -6.039 12.182 1.00 87.12 116 ILE A O 1
ATOM 926 N N . PRO A 1 117 ? 6.916 -7.615 13.804 1.00 78.75 117 PRO A N 1
ATOM 927 C CA . PRO A 1 117 ? 7.580 -8.682 13.050 1.00 78.75 117 PRO A CA 1
ATOM 928 C C . PRO A 1 117 ? 6.846 -9.133 11.783 1.00 78.75 117 PRO A C 1
ATOM 930 O O . PRO A 1 117 ? 5.595 -9.075 11.764 1.00 78.75 117 PRO A O 1
#

Foldseek 3Di:
DVVVVVVVVVVVVVPPCPVPPPPPPPPPPPVPCDPQVDDKDWPPPFQKDWPDKDKDWAQPPDDPPDPDRHTDIDMDTDMDRNDPDDDDTDIDRDDDDDPDDPDPPDDWDDDPRHTDD

Secondary structure (DSSP, 8-state):
-HHHHHHHHHHHHHTSGGGG--------------GGGS--B--SS-SEEEEEEEEEEE-TT--TT-SS---EEEEEEEEEE-SSS------B------SSS-------EEETTEEE-